Protein AF-H6QAZ3-F1 (afdb_monomer)

Structure (mmCIF, N/CA/C/O backbone):
data_AF-H6QAZ3-F1
#
_entry.id   AF-H6QAZ3-F1
#
loop_
_atom_site.group_PDB
_atom_site.id
_atom_site.type_symbol
_atom_site.label_atom_id
_atom_site.label_alt_id
_atom_site.label_comp_id
_atom_site.label_asym_id
_atom_site.label_entity_id
_atom_site.label_seq_id
_atom_site.pdbx_PDB_ins_code
_atom_site.Cartn_x
_atom_site.Cartn_y
_atom_site.Cartn_z
_atom_site.occupancy
_atom_site.B_iso_or_equiv
_atom_site.auth_seq_id
_atom_site.auth_comp_id
_atom_site.auth_asym_id
_atom_site.auth_atom_id
_atom_site.pdbx_PDB_model_num
ATOM 1 N N . MET A 1 1 ? 37.411 -12.474 3.066 1.00 65.88 1 MET A N 1
ATOM 2 C CA . MET A 1 1 ? 36.008 -12.068 2.854 1.00 65.88 1 MET A CA 1
ATOM 3 C C . MET A 1 1 ? 36.011 -11.116 1.680 1.00 65.88 1 MET A C 1
ATOM 5 O O . MET A 1 1 ? 36.758 -10.145 1.739 1.00 65.88 1 MET A O 1
ATOM 9 N N . ASP A 1 2 ? 35.258 -11.396 0.623 1.00 92.19 2 ASP A N 1
ATOM 10 C CA . ASP A 1 2 ? 35.185 -10.484 -0.520 1.00 92.19 2 ASP A CA 1
ATOM 11 C C . ASP A 1 2 ? 34.495 -9.176 -0.117 1.00 92.19 2 ASP A C 1
ATOM 13 O O . ASP A 1 2 ? 33.596 -9.174 0.728 1.00 92.19 2 ASP A O 1
ATOM 17 N N . LEU A 1 3 ? 34.890 -8.057 -0.733 1.00 95.38 3 LEU A N 1
ATOM 18 C CA . LEU A 1 3 ? 34.306 -6.739 -0.450 1.00 95.38 3 LEU A CA 1
ATOM 19 C C . LEU A 1 3 ? 32.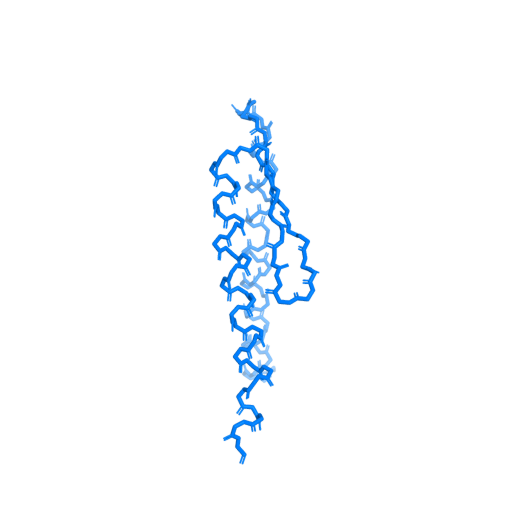780 -6.738 -0.651 1.00 95.38 3 LEU A C 1
ATOM 21 O O . LEU A 1 3 ? 32.046 -6.120 0.116 1.00 95.38 3 LEU A O 1
ATOM 25 N N . VAL A 1 4 ? 32.306 -7.502 -1.638 1.00 95.25 4 VAL A N 1
ATOM 26 C CA . VAL A 1 4 ? 30.879 -7.710 -1.917 1.00 95.25 4 VAL A CA 1
ATOM 27 C C . VAL A 1 4 ? 30.178 -8.418 -0.756 1.00 95.25 4 VAL A C 1
ATOM 29 O O . VAL A 1 4 ? 29.099 -7.998 -0.342 1.00 95.25 4 VAL A O 1
ATOM 32 N N . ALA A 1 5 ? 30.796 -9.455 -0.184 1.00 95.75 5 ALA A N 1
ATOM 33 C CA . ALA A 1 5 ? 30.237 -10.168 0.960 1.00 95.75 5 ALA A CA 1
ATOM 34 C C . ALA A 1 5 ? 30.168 -9.262 2.199 1.00 95.75 5 ALA A C 1
ATOM 36 O O . ALA A 1 5 ? 29.164 -9.261 2.908 1.00 95.75 5 ALA A O 1
ATOM 37 N N . PHE A 1 6 ? 31.195 -8.438 2.425 1.00 96.38 6 PHE A N 1
ATOM 38 C CA . PHE A 1 6 ? 31.203 -7.469 3.521 1.00 96.38 6 PHE A CA 1
ATOM 39 C C . PHE A 1 6 ? 30.105 -6.403 3.364 1.00 96.38 6 PHE A C 1
ATOM 41 O O . PHE A 1 6 ? 29.387 -6.112 4.320 1.00 96.38 6 PHE A O 1
ATOM 48 N N . A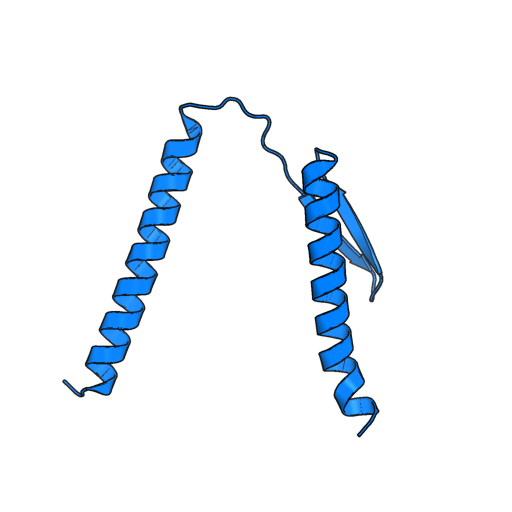LA A 1 7 ? 29.917 -5.874 2.151 1.00 96.25 7 ALA A N 1
ATOM 49 C CA . ALA A 1 7 ? 28.851 -4.921 1.851 1.00 96.25 7 ALA A CA 1
ATOM 50 C C . ALA A 1 7 ? 27.454 -5.525 2.070 1.00 96.25 7 ALA A C 1
ATOM 52 O O . ALA A 1 7 ? 26.606 -4.894 2.698 1.00 96.25 7 ALA A O 1
ATOM 53 N N . LEU A 1 8 ? 27.224 -6.760 1.611 1.00 96.94 8 LEU A N 1
ATOM 54 C CA . LEU A 1 8 ? 25.957 -7.463 1.828 1.00 96.94 8 LEU A CA 1
ATOM 55 C C . LEU A 1 8 ? 25.665 -7.651 3.318 1.00 96.94 8 LEU A C 1
ATOM 57 O O . LEU A 1 8 ? 24.562 -7.337 3.760 1.00 96.94 8 LEU A O 1
ATOM 61 N N . ILE A 1 9 ? 26.651 -8.094 4.103 1.00 97.31 9 ILE A N 1
ATOM 62 C CA . ILE A 1 9 ? 26.499 -8.251 5.557 1.00 97.31 9 ILE A CA 1
ATOM 63 C C . ILE A 1 9 ? 26.098 -6.921 6.203 1.00 97.31 9 ILE A C 1
ATOM 65 O O . ILE A 1 9 ? 25.186 -6.897 7.028 1.00 97.31 9 ILE A O 1
ATOM 69 N N . LEU A 1 10 ? 26.726 -5.812 5.805 1.00 96.69 10 LEU A N 1
ATOM 70 C CA . LEU A 1 10 ? 26.416 -4.494 6.354 1.00 96.69 10 LEU A CA 1
ATOM 71 C C . LEU A 1 10 ? 25.002 -4.018 5.981 1.00 96.69 10 LEU A C 1
ATOM 73 O O . LEU A 1 10 ? 24.299 -3.479 6.835 1.00 96.69 10 LEU A O 1
ATOM 77 N N . ILE A 1 11 ? 24.558 -4.262 4.742 1.00 98.00 11 ILE A N 1
ATOM 78 C CA . ILE A 1 11 ? 23.189 -3.956 4.292 1.00 98.00 11 ILE A CA 1
ATOM 79 C C . ILE A 1 11 ? 22.167 -4.746 5.115 1.00 98.00 11 ILE A C 1
ATOM 81 O O . ILE A 1 11 ? 21.216 -4.162 5.635 1.00 98.00 11 ILE A O 1
ATOM 85 N N . PHE A 1 12 ? 22.370 -6.056 5.276 1.00 97.94 12 PHE A N 1
ATOM 86 C CA . PHE A 1 12 ? 21.465 -6.897 6.062 1.00 97.94 12 PHE A CA 1
ATOM 87 C C . PHE A 1 12 ? 21.462 -6.518 7.544 1.00 97.94 12 PHE A C 1
ATOM 89 O O . PHE A 1 12 ? 20.396 -6.481 8.153 1.00 97.94 12 PHE A O 1
ATOM 96 N N . ALA A 1 13 ? 22.622 -6.185 8.116 1.00 98.06 13 ALA A N 1
ATOM 97 C CA . ALA A 1 13 ? 22.716 -5.707 9.491 1.00 98.06 13 ALA A CA 1
ATOM 98 C C . ALA A 1 13 ? 21.952 -4.386 9.681 1.00 98.06 13 ALA A C 1
ATOM 100 O O . ALA A 1 13 ? 21.174 -4.258 10.624 1.00 98.06 13 ALA A O 1
ATOM 101 N N . GLY A 1 14 ? 22.109 -3.429 8.761 1.00 97.75 14 GLY A N 1
ATOM 102 C CA . GLY A 1 14 ? 21.365 -2.169 8.782 1.00 97.75 14 GLY A CA 1
ATOM 103 C C . GLY A 1 14 ? 19.856 -2.377 8.645 1.00 97.75 14 GLY A C 1
ATOM 104 O O . GLY A 1 14 ? 19.083 -1.830 9.430 1.00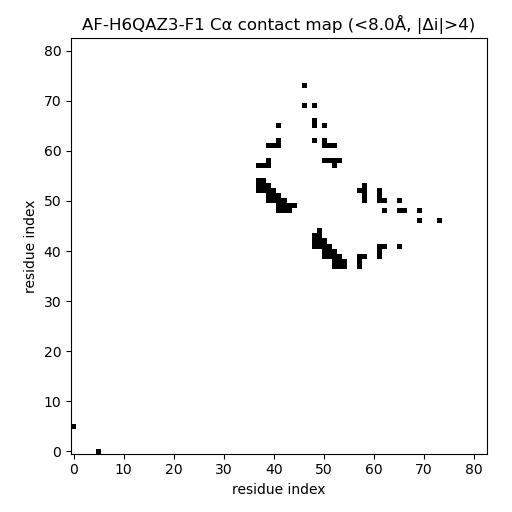 97.75 14 GLY A O 1
ATOM 105 N N . PHE A 1 15 ? 19.429 -3.225 7.707 1.00 97.69 15 PHE A N 1
ATOM 106 C CA . PHE A 1 15 ? 18.021 -3.587 7.547 1.00 97.69 15 PHE A CA 1
ATOM 107 C C . PHE A 1 15 ? 17.451 -4.236 8.816 1.00 97.69 15 PHE A C 1
ATOM 109 O O . PHE A 1 15 ? 16.387 -3.836 9.287 1.00 97.69 15 PHE A O 1
ATOM 116 N N . ALA A 1 16 ? 18.180 -5.180 9.420 1.00 97.94 16 ALA A N 1
ATOM 117 C CA . ALA A 1 16 ? 17.774 -5.829 10.663 1.00 97.94 16 ALA A CA 1
ATOM 118 C C . ALA A 1 16 ? 17.629 -4.829 11.821 1.00 97.94 16 ALA A C 1
ATOM 120 O O . ALA A 1 16 ? 16.667 -4.919 12.581 1.00 97.94 16 ALA A O 1
ATOM 121 N N . LEU A 1 17 ? 18.530 -3.845 11.934 1.00 97.88 17 LEU A N 1
ATOM 122 C CA . LEU A 1 17 ? 18.433 -2.780 12.939 1.00 97.88 17 LEU A CA 1
ATOM 123 C C . LEU A 1 17 ? 17.190 -1.904 12.741 1.00 97.88 17 LEU A C 1
ATOM 125 O O . LEU A 1 17 ? 16.515 -1.584 13.719 1.00 97.88 17 LEU A O 1
ATOM 129 N N . ILE A 1 18 ? 16.856 -1.553 11.494 1.00 97.75 18 ILE A N 1
ATOM 130 C CA . ILE A 1 18 ? 15.635 -0.797 11.176 1.00 97.75 18 ILE A CA 1
ATOM 131 C C . ILE A 1 18 ? 14.396 -1.599 11.587 1.00 97.75 18 ILE A C 1
ATOM 133 O O . ILE A 1 18 ? 13.524 -1.073 12.278 1.00 97.75 18 ILE A O 1
ATOM 137 N N . VAL A 1 19 ? 14.334 -2.883 11.220 1.00 96.75 19 VAL A N 1
ATOM 138 C CA . VAL A 1 19 ? 13.219 -3.768 11.592 1.00 96.75 19 VAL A CA 1
ATOM 139 C C . VAL A 1 19 ? 13.095 -3.884 13.111 1.00 96.75 19 VAL A C 1
ATOM 141 O O . VAL A 1 19 ? 11.997 -3.751 13.649 1.00 96.75 19 VAL A O 1
ATOM 144 N N . LEU A 1 20 ? 14.210 -4.075 13.821 1.00 97.12 20 LEU A N 1
ATOM 145 C CA . LEU A 1 20 ? 14.209 -4.181 15.279 1.00 97.12 20 LEU A CA 1
ATOM 146 C C . LEU A 1 20 ? 13.724 -2.885 15.941 1.00 97.12 20 LEU A C 1
ATOM 148 O O . LEU A 1 20 ? 12.928 -2.932 16.875 1.00 97.12 20 LEU A O 1
ATOM 152 N N . SER A 1 21 ? 14.155 -1.728 15.435 1.00 95.00 21 SER A N 1
ATOM 153 C CA . SER A 1 21 ? 13.703 -0.423 15.918 1.00 95.00 21 SER A CA 1
ATOM 154 C C . SER A 1 21 ? 12.194 -0.234 15.731 1.00 95.00 21 SER A C 1
ATOM 156 O O . SER A 1 21 ? 11.519 0.185 16.673 1.00 95.00 21 SER A O 1
ATOM 158 N N . LEU A 1 22 ? 11.653 -0.610 14.567 1.00 94.00 22 LEU A N 1
ATOM 159 C CA . LEU A 1 22 ? 10.215 -0.557 14.291 1.00 94.00 22 LEU A CA 1
ATOM 160 C C . LEU A 1 22 ? 9.418 -1.495 15.203 1.00 94.00 22 LEU A C 1
ATOM 162 O O . LEU A 1 22 ? 8.372 -1.100 15.711 1.00 94.00 22 LEU A O 1
ATOM 166 N N . LEU A 1 23 ? 9.919 -2.708 15.458 1.00 93.56 23 LEU A N 1
ATOM 167 C CA . LEU A 1 23 ? 9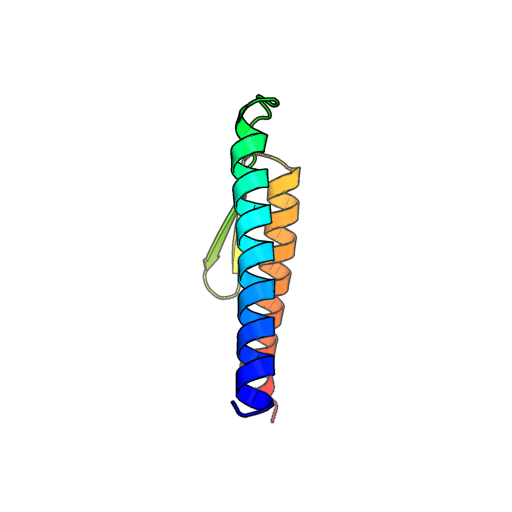.277 -3.650 16.378 1.00 93.56 23 LEU A CA 1
ATOM 168 C C . LEU A 1 23 ? 9.237 -3.106 17.808 1.00 93.56 23 LEU A C 1
ATOM 170 O O . LEU A 1 23 ? 8.189 -3.141 18.446 1.00 93.56 23 LEU A O 1
ATOM 174 N N . VAL A 1 24 ? 10.351 -2.561 18.305 1.00 93.50 24 VAL A N 1
ATOM 175 C CA . VAL A 1 24 ? 10.400 -1.955 19.645 1.00 93.50 24 VAL A CA 1
ATOM 176 C C . VAL A 1 24 ? 9.454 -0.755 19.739 1.00 93.50 24 VAL A C 1
ATOM 178 O O . VAL A 1 24 ? 8.745 -0.622 20.735 1.00 93.50 24 VAL A O 1
ATOM 181 N N . ALA A 1 25 ? 9.406 0.097 18.711 1.00 87.94 25 ALA A N 1
ATOM 182 C CA . ALA A 1 25 ? 8.484 1.230 18.660 1.00 87.94 25 ALA A CA 1
ATOM 183 C C . ALA A 1 25 ? 7.014 0.775 18.664 1.00 87.94 25 ALA A C 1
ATOM 185 O O . ALA A 1 25 ? 6.213 1.300 19.436 1.00 87.94 25 ALA A O 1
ATOM 186 N N . ALA A 1 26 ? 6.674 -0.245 17.871 1.00 84.50 26 ALA A N 1
ATOM 187 C CA . ALA A 1 26 ? 5.330 -0.811 17.828 1.00 84.50 26 ALA A CA 1
ATOM 188 C C . ALA A 1 26 ? 4.914 -1.402 19.185 1.00 84.50 26 ALA A C 1
ATOM 190 O O . ALA A 1 26 ? 3.809 -1.139 19.652 1.00 84.50 26 ALA A O 1
ATOM 191 N N . LEU A 1 27 ? 5.808 -2.133 19.860 1.00 85.75 27 LEU A N 1
ATOM 192 C C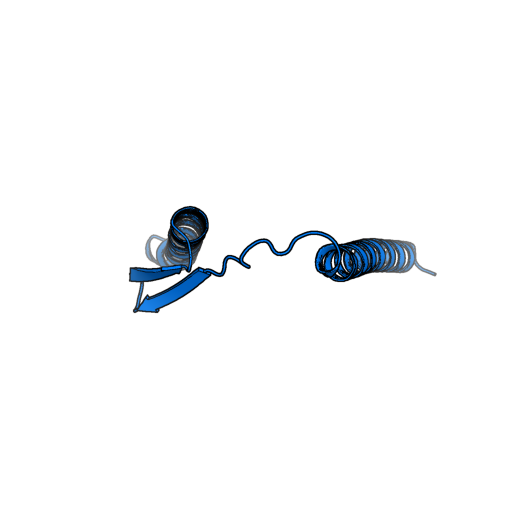A . LEU A 1 27 ? 5.534 -2.703 21.184 1.00 85.75 27 LEU A CA 1
ATOM 193 C C . LEU A 1 27 ? 5.329 -1.628 22.263 1.00 85.75 27 LEU A C 1
ATOM 195 O O . LEU A 1 27 ? 4.454 -1.782 23.108 1.00 85.75 27 LEU A O 1
ATOM 199 N N . ARG A 1 28 ? 6.094 -0.530 22.222 1.00 80.94 28 ARG A N 1
ATOM 200 C CA . ARG A 1 28 ? 5.960 0.588 23.177 1.00 80.94 28 ARG A CA 1
ATOM 201 C C . ARG A 1 28 ? 4.699 1.424 22.956 1.00 80.94 28 ARG A C 1
ATOM 203 O O . ARG A 1 28 ? 4.161 1.975 23.907 1.00 80.94 28 ARG A O 1
ATOM 210 N N . SER A 1 29 ? 4.198 1.489 21.722 1.00 63.31 29 SER A N 1
ATOM 211 C CA . SER A 1 29 ? 2.991 2.259 21.385 1.00 63.31 29 SER A CA 1
ATOM 212 C C . SER A 1 29 ? 1.689 1.720 22.006 1.00 63.31 29 SER A C 1
ATOM 214 O O . SER A 1 29 ? 0.672 2.404 21.974 1.00 63.31 29 SER A O 1
ATOM 216 N N . GLY A 1 30 ? 1.709 0.521 22.604 1.00 59.00 30 GLY A N 1
ATOM 217 C CA . GLY A 1 30 ? 0.543 -0.083 23.258 1.00 59.00 30 GLY A CA 1
ATOM 218 C C . GLY A 1 30 ? 0.243 0.409 24.681 1.00 59.00 30 GLY A C 1
ATOM 219 O O . GLY A 1 30 ? -0.852 0.146 25.176 1.00 59.00 30 GLY A O 1
ATOM 220 N N . GLU A 1 31 ? 1.178 1.096 25.350 1.00 59.12 31 GLU A N 1
ATOM 221 C CA . GLU A 1 31 ? 1.045 1.436 26.780 1.00 59.12 31 GLU A CA 1
ATOM 222 C C . GLU A 1 31 ? 0.490 2.848 27.054 1.00 59.12 31 GLU A C 1
ATOM 224 O O . GLU A 1 31 ? -0.086 3.059 28.121 1.00 59.12 31 GLU A O 1
ATOM 229 N N . GLU A 1 32 ? 0.578 3.798 26.112 1.00 53.91 32 GLU A N 1
ATOM 230 C CA . GLU A 1 32 ? 0.265 5.216 26.397 1.00 53.91 32 GLU A CA 1
ATOM 231 C C . GLU A 1 32 ? -0.959 5.800 25.674 1.00 53.91 32 GLU A C 1
ATOM 233 O O . GLU A 1 32 ? -1.514 6.794 26.141 1.00 53.91 32 GLU A O 1
ATOM 238 N N . GLU A 1 33 ? -1.488 5.176 24.619 1.00 53.72 33 GLU A N 1
ATOM 239 C CA . GLU A 1 33 ? -2.646 5.725 23.907 1.00 53.72 33 GLU A CA 1
ATOM 240 C C . GLU A 1 33 ? -3.722 4.665 23.678 1.00 53.72 33 GLU A C 1
ATOM 242 O O . GLU A 1 33 ? -3.655 3.844 22.768 1.00 53.72 33 GLU A O 1
ATOM 247 N N . ARG A 1 34 ? -4.828 4.766 24.428 1.00 56.38 34 ARG A N 1
ATOM 248 C CA . ARG A 1 34 ? -6.134 4.204 24.027 1.00 56.38 34 ARG A CA 1
ATOM 249 C C . ARG A 1 34 ? -6.708 4.951 22.807 1.00 56.38 34 ARG A C 1
ATOM 251 O O . ARG A 1 34 ? -7.907 5.230 22.753 1.00 56.38 34 ARG A O 1
ATOM 258 N N . GLY A 1 35 ? -5.860 5.329 21.852 1.00 61.41 35 GLY A N 1
ATOM 259 C CA . GLY A 1 35 ? -6.284 5.801 20.547 1.00 61.41 35 GLY A CA 1
ATOM 260 C C . GLY A 1 35 ? -7.077 4.678 19.896 1.00 61.41 35 GLY A C 1
ATOM 261 O O . GLY A 1 35 ? -6.643 3.526 19.886 1.00 61.41 35 GLY A O 1
ATOM 262 N N . LYS A 1 36 ? -8.284 4.978 19.410 1.00 70.56 36 LYS A N 1
ATOM 263 C CA . LYS A 1 36 ? -9.045 4.016 18.610 1.00 70.56 36 LYS A CA 1
ATOM 264 C C . LYS A 1 36 ? -8.151 3.611 17.443 1.00 70.56 36 LYS A C 1
ATOM 266 O O . LYS A 1 36 ? -7.871 4.449 16.596 1.00 70.56 36 LYS A O 1
ATOM 271 N N . ALA A 1 37 ? -7.687 2.363 17.433 1.00 74.69 37 ALA A N 1
ATOM 272 C CA . ALA A 1 37 ? -6.882 1.850 16.338 1.00 74.69 37 ALA A CA 1
ATOM 273 C C . ALA A 1 37 ? -7.668 2.040 15.037 1.00 74.69 37 ALA A C 1
ATOM 275 O O . ALA A 1 37 ? -8.775 1.512 14.891 1.00 74.69 37 ALA A O 1
ATOM 276 N N . GLU A 1 38 ? -7.128 2.848 14.129 1.00 87.94 38 GLU A N 1
ATOM 277 C CA . GLU A 1 38 ? -7.762 3.103 12.848 1.00 87.94 38 GLU A CA 1
ATOM 278 C C . GLU A 1 38 ? -7.218 2.107 11.821 1.00 87.94 38 GLU A C 1
ATOM 280 O O . GLU A 1 38 ? -6.012 2.011 11.601 1.00 87.94 38 GLU A O 1
ATOM 285 N N . ALA A 1 39 ? -8.113 1.339 11.207 1.00 88.75 39 ALA A N 1
ATOM 286 C CA . ALA A 1 39 ? -7.781 0.317 10.227 1.00 88.75 39 ALA A CA 1
ATOM 287 C C . ALA A 1 39 ? -8.490 0.608 8.903 1.00 88.75 39 ALA A C 1
ATOM 289 O O . ALA A 1 39 ? -9.620 1.101 8.874 1.00 88.75 39 ALA A O 1
ATOM 290 N N . GLY A 1 40 ? -7.811 0.305 7.800 1.00 93.00 40 GLY A N 1
ATOM 291 C CA . GLY A 1 40 ? -8.298 0.517 6.442 1.00 93.00 40 GLY A CA 1
ATOM 292 C C . GLY A 1 40 ? -7.957 -0.668 5.558 1.00 93.00 40 GLY A C 1
ATOM 293 O O . GLY A 1 40 ? -6.936 -1.324 5.756 1.00 93.00 40 GLY A O 1
ATOM 294 N N . GLY A 1 41 ? -8.823 -0.953 4.593 1.00 94.00 41 GLY A N 1
ATOM 295 C CA . GLY A 1 41 ? -8.682 -2.069 3.668 1.00 94.00 41 GLY A CA 1
ATOM 296 C C . GLY A 1 41 ? -9.226 -1.735 2.286 1.00 94.00 41 GLY A C 1
ATOM 297 O O . GLY A 1 41 ? -10.034 -0.824 2.121 1.00 94.00 41 GLY A O 1
ATOM 298 N N . VAL A 1 42 ? -8.772 -2.484 1.285 1.00 96.06 42 VAL A N 1
ATOM 299 C CA . VAL A 1 42 ? -9.192 -2.346 -0.112 1.00 96.06 42 VAL A CA 1
ATOM 300 C C . VAL A 1 42 ? -9.472 -3.712 -0.706 1.00 96.06 42 VAL A C 1
ATOM 302 O O . VAL A 1 42 ? -8.678 -4.635 -0.549 1.00 96.06 42 VAL A O 1
ATOM 305 N N . VAL A 1 43 ? -10.577 -3.811 -1.437 1.00 96.06 43 VAL A N 1
ATOM 306 C CA . VAL A 1 43 ? -10.904 -4.946 -2.298 1.00 96.06 43 VAL A CA 1
ATOM 307 C C . VAL A 1 43 ? -10.839 -4.464 -3.740 1.00 96.06 43 VAL A C 1
ATOM 309 O O . VAL A 1 43 ? -11.603 -3.588 -4.136 1.00 96.06 43 VAL A O 1
ATOM 312 N N . LEU A 1 44 ? -9.925 -5.015 -4.533 1.00 93.81 44 LEU A N 1
ATOM 313 C CA . LEU A 1 44 ? -9.859 -4.729 -5.966 1.00 93.81 44 LEU A CA 1
ATOM 314 C C . LEU A 1 44 ? -10.776 -5.687 -6.733 1.00 93.81 44 LEU A C 1
ATOM 316 O O . LEU A 1 44 ? -10.524 -6.890 -6.765 1.00 93.81 44 LEU A O 1
ATOM 320 N N . ILE A 1 45 ? -11.819 -5.152 -7.371 1.00 93.88 45 ILE A N 1
ATOM 321 C CA . ILE A 1 45 ? -12.659 -5.893 -8.320 1.00 93.88 45 ILE A CA 1
ATOM 322 C C . ILE A 1 45 ? -12.277 -5.422 -9.722 1.00 93.88 45 ILE A C 1
ATOM 324 O O . ILE A 1 45 ? -12.735 -4.386 -10.207 1.00 93.88 45 ILE A O 1
ATOM 328 N N . GLY A 1 46 ? -11.361 -6.153 -10.358 1.00 87.31 46 GLY A N 1
ATOM 329 C CA . GLY A 1 46 ? -10.693 -5.654 -11.560 1.00 87.31 46 GLY A CA 1
ATOM 330 C C . GLY A 1 46 ? -9.914 -4.360 -11.259 1.00 87.31 46 GLY A C 1
ATOM 331 O O . GLY A 1 46 ? -9.369 -4.225 -10.163 1.00 87.31 46 GLY A O 1
ATOM 332 N N . PRO A 1 47 ? -9.855 -3.385 -12.186 1.00 88.62 47 PRO A N 1
ATOM 333 C CA . PRO A 1 47 ? -9.160 -2.118 -11.957 1.00 88.62 47 PRO A CA 1
ATOM 334 C C . PRO A 1 47 ? -9.954 -1.139 -11.076 1.00 88.62 47 PRO A C 1
ATOM 336 O O . PRO A 1 47 ? -9.592 0.031 -10.990 1.00 88.62 47 PRO A O 1
ATOM 339 N N . VAL A 1 48 ? -11.062 -1.571 -10.463 1.00 94.56 48 VAL A N 1
ATOM 340 C CA . VAL A 1 48 ? -11.908 -0.719 -9.623 1.00 94.56 48 VAL A CA 1
ATOM 341 C C . VAL A 1 48 ? -11.659 -1.068 -8.149 1.00 94.56 48 VAL A C 1
ATOM 343 O O . VAL A 1 48 ? -12.109 -2.121 -7.686 1.00 94.56 48 VAL A O 1
ATOM 346 N N . PRO A 1 49 ? -10.928 -0.224 -7.394 1.00 93.06 49 PRO A N 1
ATOM 347 C CA . PRO A 1 49 ? -10.709 -0.442 -5.970 1.00 93.06 49 PRO A CA 1
ATOM 348 C C . PRO A 1 49 ? -11.935 -0.031 -5.142 1.00 93.06 49 PRO A C 1
ATOM 350 O O . PRO A 1 49 ? -12.462 1.070 -5.294 1.00 93.06 49 PRO A O 1
ATOM 353 N N . ILE A 1 50 ? -12.348 -0.893 -4.214 1.00 96.00 50 ILE A N 1
ATOM 354 C CA . ILE A 1 50 ? -13.386 -0.625 -3.212 1.00 96.00 50 ILE A CA 1
ATOM 355 C C . ILE A 1 50 ? -12.708 -0.470 -1.853 1.00 96.00 50 ILE A C 1
ATOM 357 O O . ILE A 1 50 ? -12.089 -1.411 -1.358 1.00 96.00 50 ILE A O 1
ATOM 361 N N . VAL A 1 51 ? -12.803 0.720 -1.264 1.00 95.75 51 VAL A N 1
ATOM 362 C CA . VAL A 1 51 ? -12.072 1.100 -0.048 1.00 95.75 51 VAL A CA 1
ATOM 363 C C . VAL A 1 51 ? -12.993 1.063 1.164 1.00 95.75 51 VAL A C 1
ATOM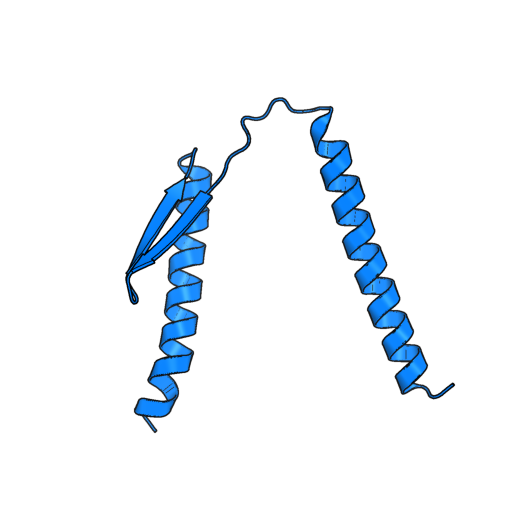 365 O O . VAL A 1 51 ? -14.123 1.545 1.109 1.00 95.75 51 VAL A O 1
ATOM 368 N N . PHE A 1 52 ? -12.474 0.557 2.276 1.00 94.81 52 PHE A N 1
ATOM 369 C CA . PHE A 1 52 ? -13.127 0.527 3.577 1.00 94.81 52 PHE A CA 1
ATOM 370 C C . PHE A 1 52 ? -12.183 1.093 4.636 1.00 94.81 52 PHE A C 1
ATOM 372 O O . PHE A 1 52 ? -10.971 0.890 4.563 1.00 94.81 52 PHE A O 1
ATOM 379 N N . GLY A 1 53 ? -12.722 1.765 5.648 1.00 93.19 53 GLY A N 1
ATOM 380 C CA . GLY A 1 53 ? -11.931 2.232 6.778 1.00 93.19 53 GLY A CA 1
ATOM 381 C C . GLY A 1 53 ? -12.785 2.532 7.999 1.00 93.19 53 GLY A C 1
ATOM 382 O O . GLY A 1 53 ? -13.979 2.802 7.896 1.00 93.19 53 GLY A O 1
ATOM 383 N N . THR A 1 54 ? -12.166 2.450 9.174 1.00 92.81 54 THR A N 1
ATOM 384 C CA . THR A 1 54 ? -12.823 2.701 10.466 1.00 92.81 54 THR A CA 1
ATOM 385 C C . THR A 1 54 ? -12.912 4.189 10.813 1.00 92.81 54 THR A C 1
ATOM 387 O O . THR A 1 54 ? -13.601 4.556 11.761 1.00 92.81 54 THR A O 1
ATOM 390 N N . SER A 1 55 ? -12.212 5.044 10.066 1.00 92.88 55 SER A N 1
ATOM 391 C CA . SER A 1 55 ? -12.231 6.502 10.183 1.00 92.88 55 SER A CA 1
ATOM 392 C C . SER A 1 55 ? -12.206 7.138 8.792 1.00 92.88 55 SER A C 1
ATOM 394 O O . SER A 1 55 ? -11.757 6.525 7.818 1.00 92.88 55 SER A O 1
ATOM 396 N N . GLU A 1 56 ? -12.660 8.387 8.680 1.00 92.50 56 GLU A N 1
ATOM 397 C CA . GLU A 1 56 ? -12.563 9.143 7.425 1.00 92.50 56 GLU A CA 1
ATOM 398 C C . GLU A 1 56 ? -11.096 9.344 7.003 1.00 92.50 56 GLU A C 1
ATOM 400 O O . GLU A 1 56 ? -10.773 9.249 5.818 1.00 92.50 56 GLU A O 1
ATOM 405 N N . GLY A 1 57 ? -10.204 9.567 7.976 1.00 93.62 57 GLY A N 1
ATOM 406 C CA . GLY A 1 57 ? -8.773 9.761 7.749 1.00 93.62 57 GLY A CA 1
ATOM 407 C C . GLY A 1 57 ? -8.121 8.542 7.103 1.00 93.62 57 GLY A C 1
ATOM 408 O O . GLY A 1 57 ? -7.550 8.652 6.015 1.00 93.62 57 GLY A O 1
ATOM 409 N N . ILE A 1 58 ? -8.275 7.365 7.718 1.00 93.88 58 ILE A N 1
ATOM 410 C CA . ILE A 1 58 ? -7.743 6.124 7.152 1.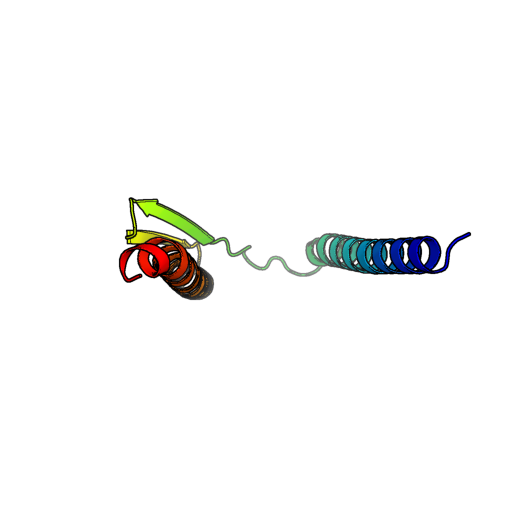00 93.88 58 ILE A CA 1
ATOM 411 C C . ILE A 1 58 ? -8.442 5.763 5.845 1.00 93.88 58 ILE A C 1
ATOM 413 O O . ILE A 1 58 ? -7.763 5.377 4.904 1.00 93.88 58 ILE A O 1
ATOM 417 N N . THR A 1 59 ? -9.754 5.975 5.712 1.00 95.25 59 THR A N 1
ATOM 418 C CA . THR A 1 59 ? -10.453 5.710 4.441 1.00 95.25 59 THR A CA 1
ATOM 419 C C . THR A 1 59 ? -9.872 6.541 3.292 1.00 95.25 59 THR A C 1
ATOM 421 O O . THR A 1 59 ? -9.612 6.003 2.216 1.00 95.25 59 THR A O 1
ATOM 424 N N . LYS A 1 60 ? -9.600 7.839 3.508 1.00 95.88 60 LYS A N 1
ATOM 425 C CA . LYS A 1 60 ? -8.949 8.695 2.500 1.00 95.88 60 LYS A CA 1
ATOM 426 C C . LYS A 1 60 ? -7.530 8.229 2.188 1.00 95.88 60 LYS A C 1
ATOM 428 O O . LYS A 1 60 ? -7.168 8.153 1.016 1.00 95.88 60 LYS A O 1
ATOM 433 N N . LEU A 1 61 ? -6.742 7.893 3.211 1.00 95.94 61 LEU A N 1
ATOM 434 C CA . LEU A 1 61 ? -5.379 7.392 3.027 1.00 95.94 61 LEU A CA 1
ATOM 435 C C . LEU A 1 61 ? -5.368 6.093 2.210 1.00 95.94 61 LEU A C 1
ATOM 437 O O . LEU A 1 61 ? -4.632 5.977 1.229 1.00 95.94 61 LEU A O 1
ATOM 441 N N . THR A 1 62 ? -6.212 5.133 2.585 1.00 95.88 62 THR A N 1
ATOM 442 C CA . THR A 1 62 ? -6.336 3.848 1.900 1.00 95.88 62 THR A CA 1
ATOM 443 C C . THR A 1 62 ? -6.837 4.033 0.468 1.00 95.88 62 THR A C 1
ATOM 445 O O . THR A 1 62 ? -6.330 3.362 -0.424 1.00 95.88 62 THR A O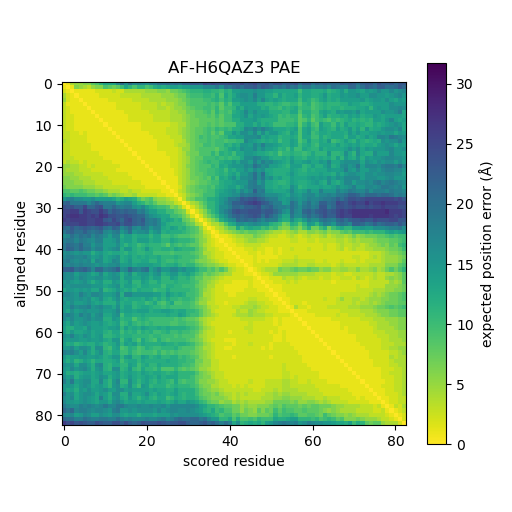 1
ATOM 448 N N . LEU A 1 63 ? -7.748 4.978 0.206 1.00 96.25 63 LEU A N 1
ATOM 449 C CA . LEU A 1 63 ? -8.204 5.309 -1.148 1.00 96.25 63 LEU A CA 1
ATOM 450 C C . LEU A 1 63 ? -7.070 5.839 -2.027 1.00 96.25 63 LEU A C 1
ATOM 452 O O . LEU A 1 63 ? -6.899 5.359 -3.147 1.00 96.25 63 LEU A O 1
ATOM 456 N N . ILE A 1 64 ? -6.279 6.792 -1.525 1.00 97.06 64 ILE A N 1
ATOM 457 C CA . ILE A 1 64 ? -5.138 7.348 -2.267 1.00 97.06 64 ILE A CA 1
ATOM 458 C C . ILE A 1 64 ? -4.144 6.236 -2.617 1.00 97.06 64 ILE A C 1
ATOM 460 O O . ILE A 1 64 ? -3.731 6.117 -3.771 1.00 97.06 64 ILE A O 1
ATOM 464 N N . LEU A 1 65 ? -3.814 5.383 -1.643 1.00 96.06 65 LEU A N 1
ATOM 465 C CA . LEU A 1 65 ? -2.957 4.216 -1.854 1.00 96.06 65 LEU A CA 1
ATOM 466 C C . LEU A 1 65 ? -3.538 3.258 -2.900 1.00 96.06 65 LEU A C 1
ATOM 468 O O . LEU A 1 65 ? -2.819 2.838 -3.804 1.00 96.06 65 LEU A O 1
ATOM 472 N N . ALA A 1 66 ? -4.831 2.944 -2.818 1.00 96.19 66 ALA A N 1
ATOM 473 C CA . ALA A 1 66 ? -5.497 2.042 -3.752 1.00 96.19 66 ALA A CA 1
ATOM 474 C C . ALA A 1 66 ? -5.396 2.544 -5.191 1.00 96.19 66 ALA A C 1
ATOM 476 O O . ALA A 1 66 ? -5.022 1.794 -6.092 1.00 96.19 66 ALA A O 1
ATOM 477 N N . VAL A 1 67 ? -5.706 3.824 -5.402 1.00 96.50 67 VAL A N 1
ATOM 478 C CA . VAL A 1 67 ? -5.679 4.458 -6.721 1.00 96.50 67 VAL A CA 1
ATOM 479 C C . VAL A 1 67 ? -4.253 4.509 -7.260 1.00 96.50 67 VAL A C 1
ATOM 481 O O . VAL A 1 67 ? -4.035 4.131 -8.408 1.00 96.50 67 VAL A O 1
ATOM 484 N N . ALA A 1 68 ? -3.276 4.907 -6.439 1.00 96.69 68 ALA A N 1
ATOM 485 C CA . ALA A 1 68 ? -1.873 4.963 -6.844 1.00 96.69 68 ALA A CA 1
ATOM 486 C C . ALA A 1 68 ? -1.340 3.584 -7.266 1.00 96.69 68 ALA A C 1
ATOM 488 O O . ALA A 1 68 ? -0.735 3.449 -8.330 1.00 96.69 68 ALA A O 1
ATOM 489 N N . LEU A 1 69 ? -1.612 2.544 -6.470 1.00 95.25 69 LEU A N 1
ATOM 490 C CA . LEU A 1 69 ? -1.198 1.174 -6.777 1.00 95.25 69 LEU A CA 1
ATOM 491 C C . LEU A 1 69 ? -1.913 0.623 -8.013 1.00 95.25 69 LEU A C 1
ATOM 493 O O . LEU A 1 69 ? -1.274 -0.001 -8.857 1.00 95.25 69 LEU A O 1
ATOM 497 N N . THR A 1 70 ? -3.211 0.894 -8.159 1.00 95.44 70 THR A N 1
ATOM 498 C CA . THR A 1 70 ? -3.987 0.480 -9.337 1.00 95.44 70 THR A CA 1
ATOM 499 C C . THR A 1 70 ? -3.465 1.158 -10.600 1.00 95.44 70 THR A C 1
ATOM 501 O O .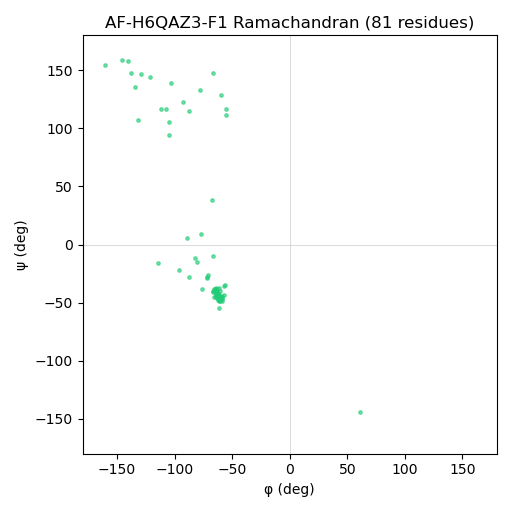 THR A 1 70 ? -3.258 0.493 -11.610 1.00 95.44 70 THR A O 1
ATOM 504 N N . ALA A 1 71 ? -3.191 2.463 -10.547 1.00 95.56 71 ALA A N 1
ATOM 505 C CA . ALA A 1 71 ? -2.623 3.207 -11.666 1.00 95.56 71 ALA A CA 1
ATOM 506 C C . ALA A 1 71 ? -1.238 2.674 -12.050 1.00 95.56 71 ALA A C 1
ATOM 508 O O . ALA A 1 71 ? -0.961 2.491 -13.232 1.00 95.56 71 ALA A O 1
ATOM 509 N N . MET A 1 72 ? -0.391 2.363 -11.063 1.00 95.31 72 MET A N 1
ATOM 510 C CA . MET A 1 72 ? 0.918 1.766 -11.318 1.00 95.31 72 MET A CA 1
ATOM 511 C C . MET A 1 72 ? 0.796 0.371 -11.945 1.00 95.31 72 MET A C 1
ATOM 513 O O . MET A 1 72 ? 1.479 0.085 -12.926 1.00 95.31 72 MET A O 1
ATOM 517 N N . ALA A 1 73 ? -0.112 -0.471 -11.445 1.00 93.19 73 ALA A N 1
ATOM 518 C CA . ALA A 1 73 ? -0.379 -1.790 -12.014 1.00 93.19 73 ALA A CA 1
ATOM 519 C C . ALA A 1 73 ? -0.895 -1.701 -13.459 1.00 93.19 73 ALA A C 1
ATOM 521 O O . ALA A 1 73 ? -0.403 -2.410 -14.335 1.00 93.19 73 ALA A O 1
ATOM 522 N N . LEU A 1 74 ? -1.835 -0.790 -13.727 1.00 93.75 74 LEU A N 1
ATOM 523 C CA . LEU A 1 74 ? -2.338 -0.524 -15.073 1.00 93.75 74 LEU A CA 1
ATOM 524 C C . LEU A 1 74 ? -1.232 -0.019 -15.994 1.00 93.75 74 LEU A C 1
ATOM 526 O O . LEU A 1 74 ? -1.136 -0.479 -17.123 1.00 93.75 74 LEU A O 1
ATOM 530 N N . LEU A 1 75 ? -0.367 0.877 -15.524 1.00 94.38 75 LEU A N 1
ATOM 531 C CA . LEU A 1 75 ? 0.743 1.382 -16.323 1.00 94.38 75 LEU A CA 1
ATOM 532 C C . LEU A 1 75 ? 1.690 0.247 -16.719 1.00 94.38 75 LEU A C 1
ATOM 534 O O . LEU A 1 75 ? 2.021 0.120 -17.892 1.00 94.38 75 LEU A O 1
ATOM 538 N N . VAL A 1 76 ? 2.067 -0.620 -15.779 1.00 93.75 76 VAL A N 1
ATOM 539 C CA . VAL A 1 76 ? 2.915 -1.788 -16.069 1.00 93.75 76 VAL A CA 1
ATOM 540 C C . VAL A 1 76 ? 2.226 -2.765 -17.026 1.00 93.75 76 VAL A C 1
ATOM 542 O O . VAL A 1 76 ? 2.884 -3.314 -17.906 1.00 93.75 76 VAL A O 1
ATOM 545 N N . PHE A 1 77 ? 0.915 -2.969 -16.889 1.00 91.50 77 PHE A N 1
ATOM 546 C CA . PHE A 1 77 ? 0.163 -3.911 -17.718 1.00 91.50 77 PHE A CA 1
ATOM 547 C C . PHE A 1 77 ? -0.127 -3.389 -19.134 1.00 91.50 77 PHE A C 1
ATOM 549 O O . PHE A 1 77 ? -0.068 -4.154 -20.094 1.00 91.50 77 PHE A O 1
ATOM 556 N N . LEU A 1 78 ? -0.431 -2.096 -19.286 1.00 91.88 78 LEU A N 1
ATOM 557 C CA . LEU A 1 78 ? -0.796 -1.488 -20.569 1.00 91.88 78 LEU A CA 1
ATOM 558 C C . LEU A 1 78 ? 0.417 -1.002 -21.376 1.00 91.88 78 LEU A C 1
ATOM 560 O O . LEU A 1 78 ? 0.353 -0.964 -22.600 1.00 91.88 78 LEU A O 1
ATOM 564 N N . LEU A 1 79 ? 1.529 -0.634 -20.738 1.00 91.75 79 LEU A N 1
ATOM 565 C CA . LEU A 1 79 ? 2.717 -0.118 -21.432 1.00 91.75 79 LEU A CA 1
ATOM 566 C C . LEU A 1 79 ? 3.301 -1.072 -22.499 1.00 91.75 79 LEU A C 1
ATOM 568 O O . LEU A 1 79 ? 3.742 -0.566 -23.531 1.00 91.75 79 LEU A O 1
ATOM 572 N N . PRO A 1 80 ? 3.289 -2.410 -22.326 1.00 90.88 80 PRO A N 1
ATOM 573 C CA . PRO A 1 80 ? 3.682 -3.356 -23.371 1.00 90.88 80 PRO A CA 1
ATOM 574 C C . PRO A 1 80 ? 2.689 -3.460 -24.535 1.00 90.88 80 PRO A C 1
ATOM 576 O O . PRO A 1 80 ? 3.104 -3.806 -25.628 1.00 90.88 80 PRO A O 1
ATOM 579 N N . ILE A 1 81 ? 1.400 -3.172 -24.320 1.00 92.06 81 ILE A N 1
ATOM 580 C CA . ILE A 1 81 ? 0.350 -3.254 -25.357 1.00 92.06 81 ILE A CA 1
ATOM 581 C C . ILE A 1 81 ? 0.478 -2.127 -26.391 1.00 92.06 81 ILE A C 1
ATOM 583 O O . ILE A 1 81 ? 0.073 -2.288 -27.537 1.00 92.06 81 ILE A O 1
ATOM 587 N N . PHE A 1 82 ? 1.024 -0.978 -25.988 1.00 83.62 82 PHE A N 1
ATOM 588 C CA . PHE A 1 82 ? 1.234 0.177 -26.867 1.00 83.62 82 PHE A CA 1
ATOM 589 C C . PHE A 1 82 ? 2.589 0.164 -27.595 1.00 83.62 82 PHE A C 1
ATOM 591 O O . PHE A 1 82 ? 2.935 1.153 -28.245 1.00 83.62 82 PHE A O 1
ATOM 598 N N . ARG A 1 83 ? 3.369 -0.911 -27.451 1.00 75.69 83 ARG A N 1
ATOM 599 C CA . ARG A 1 83 ? 4.632 -1.140 -28.161 1.00 75.69 83 ARG A CA 1
ATOM 600 C C . ARG A 1 83 ? 4.451 -2.202 -29.231 1.00 75.69 83 ARG A C 1
ATOM 602 O O . ARG A 1 83 ? 5.111 -2.046 -30.278 1.00 75.69 83 ARG A O 1
#

Organism: Pyrobaculum oguniense (strain DSM 13380 / JCM 10595 / TE7) (NCBI:txid698757)

Secondary structure (DSSP, 8-state):
--HHHHHHHHHHHHHHHHHHHHHHHHHHTTTT-------EEEEEETTEEEEEESSHHHHHHHHHHHHHHHHHHHHHHHTTTT-

Solvent-accessible surface area (backbone atoms only — not comparable to full-atom values): 4906 Å² total; per-residue (Å²): 132,54,72,68,58,54,51,50,52,51,53,52,51,52,51,50,50,52,52,51,50,52,52,53,51,58,64,59,55,70,80,82,54,94,61,80,84,72,49,55,48,74,49,68,63,75,93,48,71,47,66,43,46,76,39,73,68,41,29,52,53,43,41,53,51,45,51,52,52,46,53,52,51,48,48,66,64,48,58,67,76,80,106

Mean predicted aligned error: 9.27 Å

pLDDT: mean 89.88, std 11.32, range [53.72, 98.06]

Sequence (83 aa):
MDLVAFALILIFAGFALIVLSLLVAALRSGEEERGKAEAGGVVLIGPVPIVFGTSEGITKLTLILAVALTAMALLVFLLPIFR

Foldseek 3Di:
DDPVVVVVVVVVVVVVVVVVVVVVVVVVVVPPDPPPDKDKDWDDPDLDIDIDIPDPVRSVVVVVVSNVVSVVVCCVVCVVVVD

InterPro domains:
  IPR002849 Protein of unknown function DUF131 [PF01998] (25-77)
  IPR002849 Protein of unknown function DUF131 [TIGR00304] (3-78)

Radius of gyration: 19.77 Å; Cα contacts (8 Å, |Δi|>4): 49; chains: 1; bounding box: 49×22×55 Å

Nearest PDB structures (foldseek):
  4uc9-assembly4_D  TM=3.188E-01  e=4.658E+00  Human respiratory syncytial virus A2
  5knd-assembly1_G  TM=3.264E-01  e=7.023E+00  Enterococcus hirae ATCC 9790